Protein AF-A0AAN5I2K9-F1 (afdb_monomer_lite)

InterPro domains:
  IPR004151 7TM GPCR, serpentine receptor class e (Sre) [PF03125] (3-117)

Sequence (121 aa):
QTSLFHRNMTNIGIVHYFNAFLHAIARTILFLFQFKLVLPDETHFMAPANIVITFASILRSYQMMATVFLFSSFVTERTLATIYLYDYEKNKRFWISYLLIFLTFFLSLSLSIVRVFGGLN

pLDDT: mean 82.2, std 11.3, range [38.09, 92.56]

Secondary structure (DSSP, 8-state):
---SS-HHHHHHHHHHHHHHHHHHHHHHHHHHHHTTSSPPPSS-TTSHHHHHHHHHHHHHHHHHHHHHHHHHHHHHHHHHHHHTHHHHHH---HHHHHHHHHHHHHHHHHHHHHHHHHT--

Foldseek 3Di:
DPPPDQVLLVVLVVVLVVLVVLLVVLVVLVVCVVVVVDDDDPPDCPDPSNVSPLVSQLSNQLSVQLVVLSVVLSVVVVVCCVVVVPVCVVDSCNVSSVVSNVVSNVVSNVVSVCVSVVVVD

Organism: NCBI:txid1317129

Radius of gyration: 18.8 Å; chains: 1; bounding box: 47×26×54 Å

Structure (mmCIF, N/CA/C/O backbone):
data_AF-A0AAN5I2K9-F1
#
_entry.id   AF-A0AAN5I2K9-F1
#
loop_
_atom_site.group_PDB
_atom_site.id
_atom_site.type_symbol
_atom_site.label_atom_id
_atom_site.label_alt_id
_atom_site.label_comp_id
_atom_site.label_asym_id
_atom_site.label_entity_id
_atom_site.label_seq_id
_atom_site.pdbx_PDB_ins_code
_atom_site.Cartn_x
_atom_site.Cartn_y
_atom_site.Cartn_z
_atom_site.occupancy
_atom_site.B_iso_or_equiv
_atom_site.auth_seq_id
_atom_site.auth_comp_id
_atom_site.auth_asym_id
_atom_site.auth_atom_id
_atom_site.pdbx_PDB_model_num
ATOM 1 N N . GLN A 1 1 ? -25.594 10.603 20.614 1.00 38.09 1 GLN A N 1
ATOM 2 C CA . GLN A 1 1 ? -25.467 10.282 19.177 1.00 38.09 1 GLN A CA 1
ATOM 3 C C . GLN A 1 1 ? -24.528 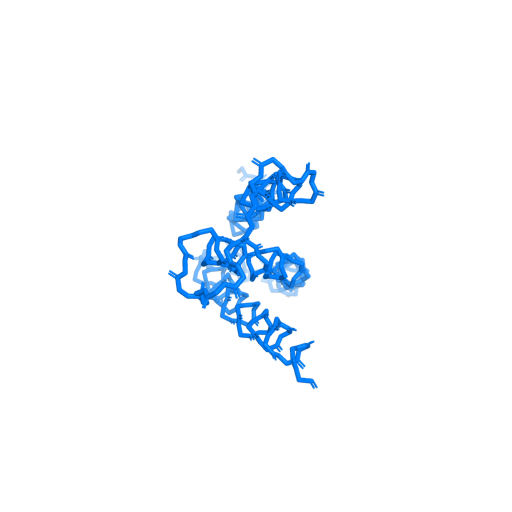9.095 19.046 1.00 38.09 1 GLN A C 1
ATOM 5 O O . GLN A 1 1 ? -23.321 9.252 19.180 1.00 38.09 1 GLN A O 1
ATOM 10 N N . THR A 1 2 ? -25.086 7.900 18.896 1.00 40.88 2 THR A N 1
ATOM 11 C CA . THR A 1 2 ? -24.344 6.655 18.686 1.00 40.88 2 THR A CA 1
ATOM 12 C C . THR A 1 2 ? -23.898 6.610 17.227 1.00 40.88 2 THR A C 1
ATOM 14 O O . THR A 1 2 ? -24.666 6.258 16.337 1.00 40.88 2 THR A O 1
ATOM 17 N N . SER A 1 3 ? -22.667 7.040 16.941 1.00 47.84 3 SER A N 1
ATOM 18 C CA . SER A 1 3 ? -22.084 6.804 15.621 1.00 47.84 3 SER A CA 1
ATOM 19 C C . SER A 1 3 ? -21.971 5.291 15.426 1.00 47.84 3 SER A C 1
ATOM 21 O O . SER A 1 3 ? -21.207 4.639 16.135 1.00 47.84 3 SER A O 1
ATOM 23 N N . LEU A 1 4 ? -22.732 4.746 14.473 1.00 57.25 4 LEU A N 1
ATOM 24 C CA . LEU A 1 4 ? -22.771 3.319 14.108 1.00 57.25 4 LEU A CA 1
ATOM 25 C C . LEU A 1 4 ? -21.373 2.720 13.854 1.00 57.25 4 LEU A C 1
ATOM 27 O O . LEU A 1 4 ? -21.170 1.521 14.017 1.00 57.25 4 LEU A O 1
ATOM 31 N N . PHE A 1 5 ? -20.397 3.572 13.526 1.00 60.25 5 PHE A N 1
ATOM 32 C CA . PHE A 1 5 ? -18.988 3.226 13.434 1.00 60.25 5 PHE A CA 1
ATOM 33 C C . PHE A 1 5 ? -18.125 4.088 14.352 1.00 60.25 5 PHE A C 1
ATOM 35 O O . PHE A 1 5 ? -18.224 5.316 14.357 1.00 60.25 5 PHE A O 1
ATOM 42 N N . HIS A 1 6 ? -17.253 3.431 15.122 1.00 72.19 6 HIS A N 1
ATOM 43 C CA . HIS A 1 6 ? -16.255 4.112 15.941 1.00 72.19 6 HIS A CA 1
ATOM 44 C C . HIS A 1 6 ? -15.260 4.832 15.023 1.00 72.19 6 HIS A C 1
ATOM 46 O O . HIS A 1 6 ? -14.827 4.280 14.013 1.00 72.19 6 HIS A O 1
ATOM 52 N N . ARG A 1 7 ? -14.866 6.059 15.375 1.00 72.69 7 ARG A N 1
ATOM 53 C CA . ARG A 1 7 ? -14.017 6.930 14.538 1.00 72.69 7 ARG A CA 1
ATOM 54 C C . ARG A 1 7 ? -12.683 6.285 14.126 1.00 72.69 7 ARG A C 1
ATOM 56 O O . ARG A 1 7 ? -12.207 6.504 13.019 1.00 72.69 7 ARG A O 1
ATOM 63 N N . ASN A 1 8 ? -12.135 5.435 14.989 1.00 77.81 8 ASN A N 1
ATOM 64 C CA . ASN A 1 8 ? -10.992 4.560 14.721 1.00 77.81 8 ASN A CA 1
ATOM 65 C C . ASN A 1 8 ? -11.188 3.678 13.479 1.00 77.81 8 ASN A C 1
ATOM 67 O O . ASN A 1 8 ? -10.342 3.616 12.590 1.00 77.81 8 ASN A O 1
ATOM 71 N N . MET A 1 9 ? -12.363 3.067 13.376 1.00 77.81 9 MET A N 1
ATOM 72 C CA . MET A 1 9 ? -12.735 2.200 12.269 1.00 77.81 9 MET A CA 1
ATOM 73 C C . MET A 1 9 ? -12.878 2.988 10.960 1.00 77.81 9 MET A C 1
ATOM 75 O O . MET A 1 9 ? -12.447 2.527 9.904 1.00 77.81 9 MET A O 1
ATOM 79 N N . THR A 1 10 ? -13.417 4.209 11.036 1.00 84.12 10 THR A N 1
ATOM 80 C CA . THR A 1 10 ? -13.470 5.133 9.896 1.00 84.12 10 THR A CA 1
ATOM 81 C C . THR A 1 10 ? -12.068 5.488 9.403 1.00 84.12 10 THR A C 1
ATOM 83 O O . THR A 1 10 ? -11.836 5.482 8.197 1.00 84.12 10 THR A O 1
ATOM 86 N N . ASN A 1 11 ? -11.114 5.733 10.307 1.00 85.38 11 ASN A N 1
ATOM 87 C CA . ASN A 1 11 ? -9.729 6.032 9.932 1.00 85.38 11 ASN A CA 1
ATOM 88 C C . ASN A 1 11 ? -9.072 4.856 9.193 1.00 85.38 11 ASN A C 1
ATOM 90 O O . ASN A 1 11 ? -8.484 5.065 8.133 1.00 85.38 11 ASN A O 1
ATOM 94 N N . ILE A 1 12 ? -9.218 3.624 9.699 1.00 86.31 12 ILE A N 1
ATOM 95 C CA . ILE A 1 12 ? -8.713 2.413 9.023 1.00 86.31 12 ILE A CA 1
ATOM 96 C C . ILE A 1 12 ? -9.343 2.278 7.626 1.00 86.31 12 ILE A C 1
ATOM 98 O O . ILE A 1 12 ? -8.640 2.002 6.653 1.00 86.31 12 ILE A O 1
ATOM 102 N N . GLY A 1 13 ? -10.649 2.541 7.505 1.00 86.31 13 GLY A N 1
ATOM 103 C CA . GLY A 1 13 ? -11.358 2.538 6.224 1.00 86.31 13 GLY A CA 1
ATOM 104 C C . GLY A 1 13 ? -10.820 3.571 5.229 1.00 86.31 13 GLY A C 1
ATOM 105 O O . GLY A 1 13 ? -10.550 3.226 4.082 1.00 86.31 13 GLY A O 1
ATOM 106 N N . ILE A 1 14 ? -10.599 4.818 5.660 1.00 89.31 14 ILE A N 1
ATOM 107 C CA . ILE A 1 14 ? -10.021 5.879 4.813 1.00 89.31 14 ILE A CA 1
ATOM 108 C C . ILE A 1 14 ? -8.634 5.468 4.305 1.00 89.31 14 ILE A C 1
ATOM 110 O O . ILE A 1 14 ? -8.351 5.601 3.113 1.00 89.31 14 ILE A O 1
ATOM 114 N N . VAL A 1 15 ? -7.787 4.915 5.182 1.00 89.56 15 VAL A N 1
ATOM 115 C CA . VAL A 1 15 ? -6.466 4.409 4.783 1.00 89.56 15 VAL A CA 1
ATOM 116 C C . VAL A 1 15 ? -6.596 3.281 3.762 1.00 89.56 15 VAL A C 1
ATOM 118 O O . VAL A 1 15 ? -5.844 3.260 2.788 1.00 89.56 15 VAL A O 1
ATOM 121 N N . HIS A 1 16 ? -7.558 2.373 3.930 1.00 90.06 16 HIS A N 1
ATOM 122 C CA . HIS A 1 16 ? -7.795 1.299 2.968 1.00 90.06 16 HIS A CA 1
ATOM 123 C C . HIS A 1 16 ? -8.197 1.830 1.581 1.00 90.06 16 HIS A C 1
ATOM 125 O O . HIS A 1 16 ? -7.616 1.407 0.581 1.00 90.06 16 HIS A O 1
ATOM 131 N N . TYR A 1 17 ? -9.108 2.807 1.514 1.00 90.69 17 TYR A N 1
ATOM 132 C CA . TYR A 1 17 ? -9.501 3.449 0.252 1.00 90.69 17 TYR A CA 1
ATOM 133 C C . TYR A 1 17 ? -8.334 4.160 -0.437 1.00 90.69 17 TYR A C 1
ATOM 135 O O . TYR A 1 17 ? -8.150 4.019 -1.646 1.00 90.69 17 TYR A O 1
ATOM 143 N N . PHE A 1 18 ? -7.510 4.883 0.322 1.00 91.25 18 PHE A N 1
ATOM 144 C CA . PHE A 1 18 ? -6.313 5.527 -0.219 1.00 91.25 18 PHE A CA 1
ATOM 145 C C . PHE A 1 18 ? -5.326 4.505 -0.805 1.00 91.25 18 PHE A C 1
ATOM 147 O O . PHE A 1 18 ? -4.825 4.671 -1.916 1.00 91.25 18 PHE A O 1
ATOM 154 N N . ASN A 1 19 ? -5.103 3.401 -0.091 1.00 89.69 19 ASN A N 1
ATOM 155 C CA . ASN A 1 19 ? -4.276 2.291 -0.557 1.00 89.69 19 ASN A CA 1
ATOM 156 C C . ASN A 1 19 ? -4.853 1.666 -1.849 1.00 89.69 19 ASN A C 1
ATOM 158 O O . ASN A 1 19 ? -4.119 1.417 -2.805 1.00 89.69 19 ASN A O 1
ATOM 162 N N . ALA A 1 20 ? -6.176 1.492 -1.940 1.00 89.44 20 ALA A N 1
ATOM 163 C CA . ALA A 1 20 ? -6.828 0.998 -3.156 1.00 89.44 20 ALA A CA 1
ATOM 164 C C . ALA A 1 20 ? -6.625 1.933 -4.366 1.00 89.44 20 ALA A C 1
ATOM 166 O O . ALA A 1 20 ? -6.377 1.460 -5.477 1.00 89.44 20 ALA A O 1
ATOM 167 N N . PHE A 1 21 ? -6.655 3.252 -4.157 1.00 91.25 21 PHE A N 1
ATOM 168 C CA . PHE A 1 21 ? -6.342 4.227 -5.204 1.00 91.25 21 PHE A CA 1
ATOM 169 C C . PHE A 1 21 ? -4.887 4.107 -5.692 1.00 91.25 21 PHE A C 1
ATOM 171 O O . PHE A 1 21 ? -4.643 4.031 -6.898 1.00 91.25 21 PHE A O 1
ATOM 178 N N . LEU A 1 22 ? -3.920 3.996 -4.772 1.00 89.62 22 LEU A N 1
ATOM 179 C CA . LEU A 1 22 ? -2.511 3.762 -5.123 1.00 89.62 22 LEU A CA 1
ATOM 180 C C . LEU A 1 22 ? -2.316 2.459 -5.910 1.00 89.62 22 LEU A C 1
ATOM 182 O O . LEU A 1 22 ? -1.513 2.404 -6.843 1.00 89.62 22 LEU A O 1
ATOM 186 N N . HIS A 1 23 ? -3.076 1.417 -5.573 1.00 89.88 23 HIS A N 1
ATOM 187 C CA . HIS A 1 23 ? -3.043 0.154 -6.300 1.00 89.88 23 HIS A CA 1
ATOM 188 C C . HIS A 1 23 ? -3.530 0.283 -7.739 1.00 89.88 23 HIS A C 1
ATOM 190 O O . HIS A 1 23 ? -2.907 -0.277 -8.641 1.00 89.88 23 HIS A O 1
ATOM 196 N N . ALA A 1 24 ? -4.615 1.028 -7.962 1.00 90.06 24 ALA A N 1
ATOM 197 C CA . ALA A 1 24 ? -5.120 1.284 -9.304 1.00 90.06 24 ALA A CA 1
ATOM 198 C C . ALA A 1 24 ? -4.049 1.973 -10.163 1.00 90.06 24 ALA A C 1
ATOM 200 O O . ALA A 1 24 ? -3.785 1.528 -11.277 1.00 90.06 24 ALA A O 1
ATOM 201 N N . ILE A 1 25 ? -3.350 2.973 -9.612 1.00 90.81 25 ILE A N 1
ATOM 202 C CA . ILE A 1 25 ? -2.234 3.646 -10.296 1.00 90.81 25 ILE A CA 1
ATOM 203 C C . ILE A 1 25 ? -1.110 2.657 -10.627 1.00 90.81 25 ILE A C 1
ATOM 205 O O . ILE A 1 25 ? -0.692 2.565 -11.782 1.00 90.81 25 ILE A O 1
ATOM 209 N N . ALA A 1 26 ? -0.647 1.879 -9.642 1.00 90.25 26 ALA A N 1
ATOM 210 C CA . ALA A 1 26 ? 0.409 0.886 -9.851 1.00 90.25 26 ALA A CA 1
ATOM 211 C C . ALA A 1 26 ? 0.025 -0.138 -10.933 1.00 90.25 26 ALA A C 1
ATOM 213 O O . ALA A 1 26 ? 0.855 -0.528 -11.758 1.00 90.25 26 ALA A O 1
ATOM 214 N N . ARG A 1 27 ? -1.245 -0.559 -10.960 1.00 89.19 27 ARG A N 1
ATOM 215 C CA . ARG A 1 27 ? -1.761 -1.513 -11.943 1.00 89.19 27 ARG A CA 1
ATOM 216 C C . ARG A 1 27 ? -1.820 -0.912 -13.342 1.00 89.19 27 ARG A C 1
ATOM 218 O O . ARG A 1 27 ? -1.422 -1.597 -14.280 1.00 89.19 27 ARG A O 1
ATOM 225 N N . THR A 1 28 ? -2.249 0.342 -13.471 1.00 89.69 28 THR A N 1
ATOM 226 C CA . THR A 1 28 ? -2.256 1.067 -14.748 1.00 89.69 28 THR A CA 1
ATOM 227 C C . THR A 1 28 ? -0.843 1.200 -15.310 1.00 89.69 28 THR A C 1
ATOM 229 O O . THR A 1 28 ? -0.632 0.899 -16.480 1.00 89.69 28 THR A O 1
ATOM 232 N N . ILE A 1 29 ? 0.146 1.551 -14.479 1.00 88.56 29 ILE A N 1
ATOM 233 C CA . ILE A 1 29 ? 1.554 1.630 -14.905 1.00 88.56 29 ILE A CA 1
ATOM 234 C C . ILE A 1 29 ? 2.030 0.272 -15.432 1.00 88.56 29 ILE A C 1
ATOM 236 O O . ILE A 1 29 ? 2.517 0.182 -16.555 1.00 88.56 29 ILE A O 1
ATOM 240 N N . LEU A 1 30 ? 1.838 -0.804 -14.662 1.00 88.00 30 LEU A N 1
ATOM 241 C CA . LEU A 1 30 ? 2.256 -2.147 -15.080 1.00 88.00 30 LEU A CA 1
ATOM 242 C C . LEU A 1 30 ? 1.533 -2.624 -16.347 1.00 88.00 30 LEU A C 1
ATOM 244 O O . LEU A 1 30 ? 2.132 -3.325 -17.158 1.00 88.00 30 LEU A O 1
ATOM 248 N N . PHE A 1 31 ? 0.271 -2.239 -16.537 1.00 89.62 31 PHE A N 1
ATOM 249 C CA . PHE A 1 31 ? -0.476 -2.530 -17.757 1.00 89.62 31 PHE A CA 1
ATOM 250 C C . PHE A 1 31 ? 0.158 -1.843 -18.975 1.00 89.62 31 PHE A C 1
ATOM 252 O O . PHE A 1 31 ? 0.406 -2.506 -19.976 1.00 89.62 31 PHE A O 1
ATOM 259 N N . LEU A 1 32 ? 0.519 -0.558 -18.883 1.00 87.25 32 LEU A N 1
ATOM 260 C CA . LEU A 1 32 ? 1.197 0.155 -19.978 1.00 87.25 32 LEU A CA 1
ATOM 261 C C . LEU A 1 32 ? 2.508 -0.534 -20.396 1.00 87.25 32 LEU A C 1
ATOM 263 O O . LEU A 1 32 ? 2.788 -0.665 -21.589 1.00 87.25 32 LEU A O 1
ATOM 267 N N . PHE A 1 33 ? 3.271 -1.043 -19.426 1.00 84.00 33 PHE A N 1
ATOM 268 C CA . PHE A 1 33 ? 4.478 -1.828 -19.697 1.00 84.00 33 PHE A CA 1
ATOM 269 C C . PHE A 1 33 ? 4.178 -3.186 -20.346 1.00 84.00 33 PHE A C 1
ATOM 271 O O . PHE A 1 33 ? 4.855 -3.571 -21.297 1.00 84.00 33 PHE A O 1
ATOM 278 N N . GLN A 1 34 ? 3.146 -3.906 -19.893 1.00 84.88 34 GLN A N 1
ATOM 279 C CA . GLN A 1 34 ? 2.759 -5.198 -20.480 1.00 84.88 34 GLN A CA 1
ATOM 280 C C . GLN A 1 34 ? 2.343 -5.082 -21.952 1.00 84.88 34 GLN A C 1
ATOM 282 O O . GLN A 1 34 ? 2.624 -5.981 -22.742 1.00 84.88 34 GLN A O 1
ATOM 287 N N . PHE A 1 35 ? 1.733 -3.960 -22.335 1.00 87.44 35 PHE A N 1
ATOM 288 C CA . PHE A 1 35 ? 1.359 -3.667 -23.722 1.00 87.44 35 PHE A CA 1
ATOM 289 C C . PHE A 1 35 ? 2.515 -3.109 -24.565 1.00 87.44 35 PHE A C 1
ATOM 291 O O . PHE A 1 35 ? 2.295 -2.704 -25.704 1.00 87.44 35 PHE A O 1
ATOM 298 N N . LYS A 1 36 ? 3.746 -3.094 -24.029 1.00 79.56 36 LYS A N 1
ATOM 299 C CA . LYS A 1 36 ? 4.949 -2.548 -24.678 1.00 79.56 36 LYS A CA 1
ATOM 300 C C . LYS A 1 36 ? 4.798 -1.088 -25.133 1.00 79.56 36 LYS A C 1
ATOM 302 O O . LYS A 1 36 ? 5.521 -0.647 -26.020 1.00 79.56 36 LYS A O 1
ATOM 307 N N . LEU A 1 37 ? 3.891 -0.325 -24.512 1.00 75.00 37 LEU A N 1
ATOM 308 C CA . LEU A 1 37 ? 3.759 1.119 -24.753 1.00 75.00 37 LEU A CA 1
ATOM 309 C C . LEU A 1 37 ? 4.946 1.892 -24.162 1.00 75.00 37 LEU A C 1
ATOM 311 O O . LEU A 1 37 ? 5.263 2.985 -24.618 1.00 75.00 37 LEU A O 1
ATOM 315 N N . VAL A 1 38 ? 5.612 1.304 -23.165 1.00 74.56 38 VAL A N 1
ATOM 316 C CA . VAL A 1 38 ? 6.874 1.780 -22.600 1.00 74.56 38 VAL A CA 1
ATOM 317 C C . VAL A 1 38 ? 7.847 0.607 -22.612 1.00 74.56 38 VAL A C 1
ATOM 319 O O . VAL A 1 38 ? 7.576 -0.424 -21.994 1.00 74.56 38 VAL A O 1
ATOM 322 N N . LEU A 1 39 ? 8.952 0.735 -23.346 1.00 74.25 39 LEU A N 1
ATOM 323 C CA . LEU A 1 39 ? 9.974 -0.306 -23.405 1.00 74.25 39 LEU A CA 1
ATOM 324 C C . LEU A 1 39 ? 10.968 -0.130 -22.247 1.00 74.25 39 LEU A C 1
ATOM 326 O O . LEU A 1 39 ? 11.467 0.981 -22.050 1.00 74.25 39 LEU A O 1
ATOM 330 N N . PRO A 1 40 ? 11.247 -1.190 -21.469 1.00 70.94 40 PRO A N 1
ATOM 331 C CA . PRO A 1 40 ? 12.359 -1.178 -20.532 1.00 70.94 40 PRO A CA 1
ATOM 332 C C . PRO A 1 40 ? 13.681 -1.126 -21.302 1.00 70.94 40 PRO A C 1
ATOM 334 O O . PRO A 1 40 ? 13.816 -1.719 -22.371 1.00 70.94 40 PRO A O 1
ATOM 337 N N . ASP A 1 41 ? 14.655 -0.411 -20.750 1.00 75.25 41 ASP A N 1
ATOM 338 C CA . ASP A 1 41 ? 16.017 -0.408 -21.275 1.00 75.25 41 ASP A CA 1
ATOM 339 C C . ASP A 1 41 ? 16.743 -1.649 -20.746 1.00 75.25 41 ASP A C 1
ATOM 341 O O . ASP A 1 41 ? 16.902 -1.816 -19.536 1.00 75.25 41 ASP A O 1
ATOM 345 N N . GLU A 1 42 ? 17.153 -2.543 -21.640 1.00 72.81 42 GLU A N 1
ATOM 346 C CA . GLU A 1 42 ? 17.800 -3.808 -21.274 1.00 72.81 42 GLU A CA 1
ATOM 347 C C . GLU A 1 42 ? 19.260 -3.622 -20.829 1.00 72.81 42 GLU A C 1
ATOM 349 O O . GLU A 1 42 ? 19.838 -4.519 -20.217 1.00 72.81 42 GLU A O 1
ATOM 354 N N . THR A 1 43 ? 19.862 -2.459 -21.096 1.00 70.88 43 THR A N 1
ATOM 355 C CA . THR A 1 43 ? 21.299 -2.235 -20.873 1.00 70.88 43 THR A CA 1
ATOM 356 C C . THR A 1 43 ? 21.615 -1.596 -19.522 1.00 70.88 43 THR A C 1
ATOM 358 O O . THR A 1 43 ? 22.673 -1.849 -18.940 1.00 70.88 43 THR A O 1
ATOM 361 N N . HIS A 1 44 ? 20.683 -0.812 -18.974 1.00 74.75 44 HIS A N 1
ATOM 362 C CA . HIS A 1 44 ? 20.883 -0.072 -17.734 1.00 74.75 44 HIS A CA 1
ATOM 363 C C . HIS A 1 44 ? 19.779 -0.365 -16.716 1.00 74.75 44 HIS A C 1
ATOM 365 O O . HIS A 1 44 ? 18.649 0.111 -16.813 1.00 74.75 44 HIS A O 1
ATOM 371 N N . PHE A 1 45 ? 20.134 -1.076 -15.643 1.00 67.81 45 PHE A N 1
ATOM 372 C CA . PHE A 1 45 ? 19.226 -1.327 -14.517 1.00 67.81 45 PHE A CA 1
ATOM 373 C C . PHE A 1 45 ? 18.688 -0.026 -13.883 1.00 67.81 45 PHE A C 1
ATOM 375 O O . PHE A 1 45 ? 17.549 0.023 -13.430 1.00 67.81 45 PHE A O 1
ATOM 382 N N . MET A 1 46 ? 19.482 1.052 -13.908 1.00 74.06 46 MET A N 1
ATOM 383 C CA . MET A 1 46 ? 19.101 2.379 -13.401 1.00 74.06 46 MET A CA 1
ATOM 384 C C . MET A 1 46 ? 18.402 3.274 -14.434 1.00 74.06 46 MET A C 1
ATOM 386 O O . MET A 1 46 ? 18.237 4.471 -14.195 1.00 74.06 46 MET A O 1
ATOM 390 N N . ALA A 1 47 ? 17.971 2.730 -15.574 1.00 84.50 47 ALA A N 1
ATOM 391 C CA . ALA A 1 47 ? 17.144 3.492 -16.495 1.00 84.50 47 ALA A CA 1
ATOM 392 C C . ALA A 1 47 ? 15.840 3.939 -15.797 1.00 84.50 47 ALA A C 1
ATOM 394 O O . ALA A 1 47 ? 15.244 3.155 -15.046 1.00 84.50 47 ALA A O 1
ATOM 395 N N . PRO A 1 48 ? 15.344 5.164 -16.058 1.00 81.88 48 PRO A N 1
ATOM 396 C CA . PRO A 1 48 ? 14.140 5.687 -15.409 1.00 81.88 48 PRO A CA 1
ATOM 397 C C . PRO A 1 48 ? 12.926 4.755 -15.537 1.00 81.88 48 PRO A C 1
ATOM 399 O O . PRO A 1 48 ? 12.173 4.583 -14.581 1.00 81.88 48 PRO A O 1
ATOM 402 N N . ALA A 1 49 ? 12.769 4.096 -16.691 1.00 81.81 49 ALA A N 1
ATOM 403 C CA . ALA A 1 49 ? 11.697 3.133 -16.929 1.00 81.81 49 ALA A CA 1
ATOM 404 C C . ALA A 1 49 ? 11.781 1.918 -15.983 1.00 81.81 49 ALA A C 1
ATOM 406 O O . ALA A 1 49 ? 10.783 1.552 -15.365 1.00 81.81 49 ALA A O 1
ATOM 407 N N . ASN A 1 50 ? 12.972 1.343 -15.794 1.00 83.81 50 ASN A N 1
ATOM 408 C CA . ASN A 1 50 ? 13.187 0.159 -14.954 1.00 83.81 50 ASN A CA 1
ATOM 409 C C . ASN A 1 50 ? 12.950 0.452 -13.465 1.00 83.81 50 ASN A C 1
ATOM 411 O O . ASN A 1 50 ? 12.351 -0.363 -12.753 1.00 83.81 50 ASN A O 1
ATOM 415 N N . ILE A 1 51 ? 13.342 1.645 -13.005 1.00 86.31 51 ILE A N 1
ATOM 416 C CA . ILE A 1 51 ? 13.065 2.116 -11.640 1.00 86.31 51 ILE A CA 1
ATOM 417 C C . ILE A 1 51 ? 11.551 2.216 -11.413 1.00 86.31 51 ILE A C 1
ATOM 419 O O . ILE A 1 51 ? 11.041 1.720 -10.404 1.00 86.31 51 ILE A O 1
ATOM 423 N N . VAL A 1 52 ? 10.817 2.797 -12.367 1.00 87.94 52 VAL A N 1
ATOM 424 C CA . VAL A 1 52 ? 9.355 2.945 -12.282 1.00 87.94 52 VAL A CA 1
ATOM 425 C C . VAL A 1 52 ? 8.651 1.585 -12.254 1.00 87.94 52 VAL A C 1
ATOM 427 O O . VAL A 1 52 ? 7.754 1.388 -11.432 1.00 87.94 52 VAL A O 1
ATOM 430 N N . ILE A 1 53 ? 9.070 0.620 -13.082 1.00 88.31 53 ILE A N 1
ATOM 431 C CA . ILE A 1 53 ? 8.508 -0.747 -13.081 1.00 88.31 53 ILE A CA 1
ATOM 432 C C . ILE A 1 53 ? 8.758 -1.440 -11.741 1.00 88.31 53 ILE A C 1
ATOM 434 O O . ILE A 1 53 ? 7.855 -2.074 -11.183 1.00 88.31 53 ILE A O 1
ATOM 438 N N . THR A 1 54 ? 9.978 -1.320 -11.217 1.00 87.38 54 THR A N 1
ATOM 439 C CA . THR A 1 54 ? 10.368 -1.935 -9.944 1.00 87.38 54 THR A CA 1
ATOM 440 C C . THR A 1 54 ? 9.538 -1.355 -8.804 1.00 87.38 54 THR A C 1
ATOM 442 O O . THR A 1 54 ? 8.936 -2.100 -8.027 1.00 87.38 54 THR A O 1
ATOM 445 N N . PHE A 1 55 ? 9.402 -0.028 -8.754 1.00 89.50 55 PHE A N 1
ATOM 446 C CA . PHE A 1 55 ? 8.580 0.646 -7.754 1.00 89.50 55 PHE A CA 1
ATOM 447 C C . PHE A 1 55 ? 7.098 0.264 -7.867 1.00 89.50 55 PHE A C 1
ATOM 449 O O . PHE A 1 55 ? 6.472 -0.083 -6.865 1.00 89.50 55 PHE A O 1
ATOM 456 N N . ALA A 1 56 ? 6.539 0.240 -9.082 1.00 89.81 56 ALA A N 1
ATOM 457 C CA . ALA A 1 56 ? 5.158 -0.186 -9.314 1.00 89.81 56 ALA A CA 1
ATOM 458 C C . ALA A 1 56 ? 4.926 -1.650 -8.892 1.00 89.81 56 ALA A C 1
ATOM 460 O O . ALA A 1 56 ? 3.873 -1.988 -8.344 1.00 89.81 56 ALA A O 1
ATOM 461 N N . SER A 1 57 ? 5.924 -2.516 -9.081 1.00 89.25 57 SER A N 1
ATOM 462 C CA . SER A 1 57 ? 5.879 -3.920 -8.660 1.00 89.25 57 SER A CA 1
ATOM 463 C C . SER A 1 57 ? 5.891 -4.073 -7.137 1.00 89.25 57 SER A C 1
ATOM 465 O O . SER A 1 57 ? 5.078 -4.833 -6.597 1.00 89.25 57 SER A O 1
ATOM 467 N N . ILE A 1 58 ? 6.742 -3.311 -6.440 1.00 91.06 58 ILE A N 1
ATOM 468 C CA . ILE A 1 58 ? 6.774 -3.255 -4.970 1.00 91.06 58 ILE A CA 1
ATOM 469 C C . ILE A 1 58 ? 5.451 -2.711 -4.432 1.00 91.06 58 ILE A C 1
ATOM 471 O O . ILE A 1 58 ? 4.873 -3.309 -3.526 1.00 91.06 58 ILE A O 1
ATOM 475 N N . LEU A 1 59 ? 4.927 -1.630 -5.012 1.00 91.00 59 LEU A N 1
ATOM 476 C CA . LEU A 1 59 ? 3.672 -1.017 -4.577 1.00 91.00 59 LEU A CA 1
ATOM 477 C C . LEU A 1 59 ? 2.477 -1.968 -4.766 1.00 91.00 59 LEU A C 1
ATOM 479 O O . LEU A 1 59 ? 1.628 -2.095 -3.881 1.00 91.00 59 LEU A O 1
ATOM 483 N N . ARG A 1 60 ? 2.443 -2.715 -5.878 1.00 89.62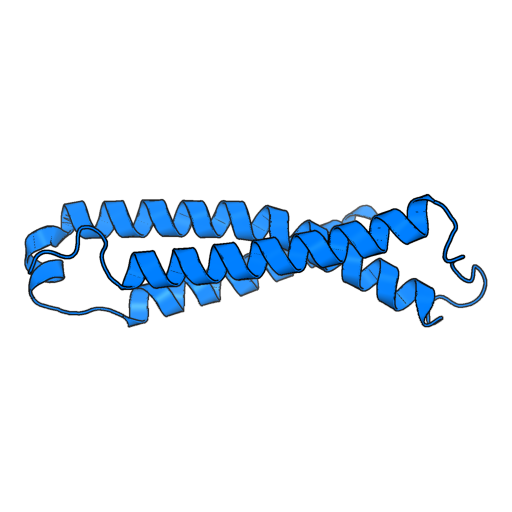 60 ARG A N 1
ATOM 484 C CA . ARG A 1 60 ? 1.423 -3.745 -6.131 1.00 89.62 60 ARG A CA 1
ATOM 485 C C . ARG A 1 60 ? 1.459 -4.853 -5.077 1.00 89.62 60 ARG A C 1
ATOM 487 O O . ARG A 1 60 ? 0.411 -5.246 -4.568 1.00 89.62 60 ARG A O 1
ATOM 494 N N . SER A 1 61 ? 2.647 -5.377 -4.788 1.00 89.56 61 SER A N 1
ATOM 495 C CA . SER A 1 61 ? 2.844 -6.441 -3.797 1.00 89.56 61 SER A 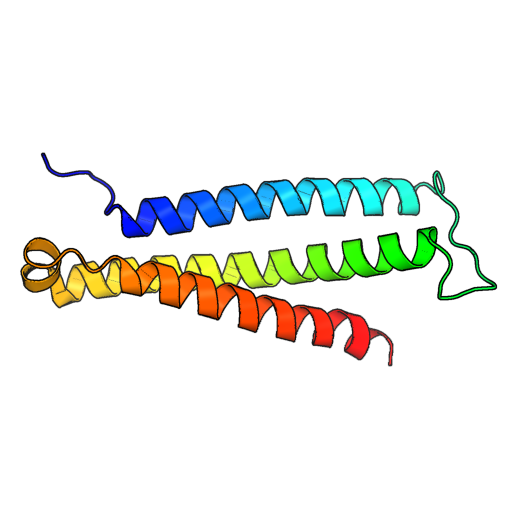CA 1
ATOM 496 C C . SER A 1 61 ? 2.532 -5.953 -2.375 1.00 89.56 61 SER A C 1
ATOM 498 O O . SER A 1 61 ? 1.851 -6.643 -1.615 1.00 89.56 61 SER A O 1
ATOM 500 N N . TYR A 1 62 ? 2.920 -4.716 -2.060 1.00 92.50 62 TYR A N 1
ATOM 501 C CA . TYR A 1 62 ? 2.618 -4.049 -0.799 1.00 92.50 62 TYR A CA 1
ATOM 502 C C . TYR A 1 62 ? 1.109 -3.952 -0.578 1.00 92.50 62 TYR A C 1
ATOM 504 O O . TYR A 1 62 ? 0.643 -4.334 0.491 1.00 92.50 62 TYR A O 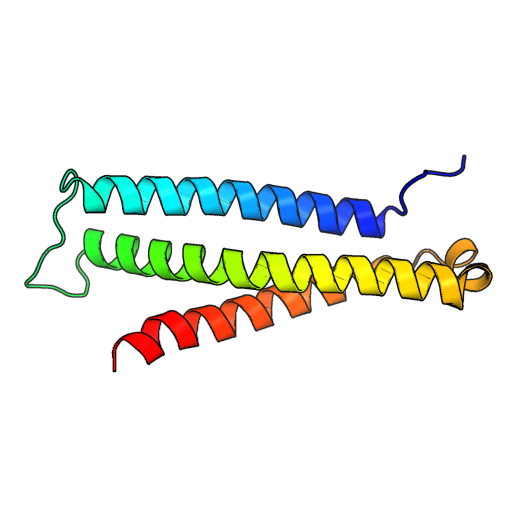1
ATOM 512 N N . GLN A 1 63 ? 0.330 -3.550 -1.591 1.00 90.75 63 GLN A N 1
ATOM 513 C CA . GLN A 1 63 ? -1.124 -3.431 -1.449 1.00 90.75 63 GLN A CA 1
ATOM 514 C C . GLN A 1 63 ? -1.790 -4.747 -1.039 1.00 90.75 63 GLN A C 1
ATOM 516 O O . GLN A 1 63 ? -2.718 -4.752 -0.225 1.00 90.75 63 GLN A O 1
ATOM 521 N N . MET A 1 64 ? -1.356 -5.857 -1.640 1.00 88.12 64 MET A N 1
ATOM 522 C CA . MET A 1 64 ? -1.922 -7.173 -1.353 1.00 88.12 64 MET A CA 1
ATOM 523 C C . MET A 1 64 ? -1.756 -7.504 0.134 1.00 88.12 64 MET A C 1
ATOM 525 O O . MET A 1 64 ? -2.724 -7.882 0.789 1.00 88.12 64 MET A O 1
ATOM 529 N N . MET A 1 65 ? -0.556 -7.278 0.675 1.00 90.38 65 MET A N 1
ATOM 530 C CA . MET A 1 65 ? -0.264 -7.494 2.093 1.00 90.38 65 MET A CA 1
ATOM 531 C C . MET A 1 65 ? -0.989 -6.481 2.986 1.00 90.38 65 MET A C 1
ATOM 533 O O . MET A 1 65 ? -1.635 -6.868 3.958 1.00 90.38 65 MET A O 1
ATOM 537 N N . ALA A 1 66 ? -0.970 -5.200 2.610 1.00 90.44 66 ALA A N 1
ATOM 538 C CA . ALA A 1 66 ? -1.632 -4.128 3.347 1.00 90.44 66 ALA A CA 1
ATOM 539 C C . ALA A 1 66 ? -3.136 -4.374 3.480 1.00 90.44 66 ALA A C 1
ATOM 541 O O . ALA A 1 66 ? -3.701 -4.146 4.542 1.00 90.44 66 ALA A O 1
ATOM 542 N N . THR A 1 67 ? -3.787 -4.907 2.445 1.00 90.75 67 THR A N 1
ATOM 543 C CA . THR A 1 67 ? -5.215 -5.252 2.494 1.00 90.75 67 THR A CA 1
ATOM 544 C C . THR A 1 67 ? -5.502 -6.333 3.537 1.00 90.75 67 THR A C 1
ATOM 546 O O . THR A 1 67 ? -6.425 -6.178 4.336 1.00 90.75 67 THR A O 1
ATOM 549 N N . VAL A 1 68 ? -4.687 -7.391 3.580 1.00 91.00 68 VAL A N 1
ATOM 550 C CA . VAL A 1 68 ? -4.836 -8.483 4.557 1.00 91.00 68 VAL A CA 1
ATOM 551 C C . VAL A 1 68 ? -4.627 -7.972 5.985 1.00 91.00 68 VAL A C 1
ATOM 553 O O . VAL A 1 68 ? -5.449 -8.233 6.864 1.00 91.00 68 VAL A O 1
ATOM 556 N N . PHE A 1 69 ? -3.571 -7.193 6.224 1.00 91.12 69 PHE A N 1
ATOM 557 C CA . PHE A 1 69 ? -3.272 -6.669 7.559 1.00 91.12 69 PHE A CA 1
ATOM 558 C C . PHE A 1 69 ? -4.245 -5.576 8.019 1.00 91.12 69 PHE A C 1
ATOM 560 O O . PHE A 1 69 ? -4.599 -5.543 9.199 1.00 91.12 69 PHE A O 1
ATOM 567 N N . LEU A 1 70 ? -4.739 -4.721 7.116 1.00 89.94 70 LEU A N 1
ATOM 568 C CA . LEU A 1 70 ? -5.785 -3.745 7.441 1.00 89.94 70 LEU A CA 1
ATOM 569 C C . LEU A 1 70 ? -7.097 -4.450 7.796 1.00 89.94 70 LEU A C 1
ATOM 571 O O . LEU A 1 70 ? -7.753 -4.054 8.759 1.00 89.94 70 LEU A O 1
ATOM 575 N N . PHE A 1 71 ? -7.457 -5.520 7.079 1.00 90.00 71 PHE A N 1
ATOM 576 C CA . PHE A 1 71 ? -8.626 -6.331 7.422 1.00 90.00 71 PHE A CA 1
ATOM 577 C C . PHE A 1 71 ? -8.456 -7.018 8.783 1.00 90.00 71 PHE A C 1
ATOM 579 O O . PHE A 1 71 ? -9.355 -6.961 9.621 1.00 90.00 71 PHE A O 1
ATOM 586 N N . SER A 1 72 ? -7.280 -7.586 9.061 1.00 89.31 72 SER A N 1
ATOM 587 C CA . SER A 1 72 ? -6.975 -8.137 10.386 1.00 89.31 72 SER A CA 1
ATOM 588 C C . SER A 1 72 ? -7.064 -7.069 11.480 1.00 89.31 72 SER A C 1
ATOM 590 O O . SER A 1 72 ? -7.637 -7.326 12.534 1.00 89.31 72 SER A O 1
ATOM 592 N N . SER A 1 73 ? -6.546 -5.865 11.231 1.00 88.44 73 SER A N 1
ATOM 593 C CA . SER A 1 73 ? -6.615 -4.737 12.169 1.00 88.44 73 SER A CA 1
ATOM 594 C C . SER A 1 73 ? -8.058 -4.311 12.437 1.00 88.44 73 SER A C 1
ATOM 596 O O . SER A 1 73 ? -8.418 -4.027 13.576 1.00 88.44 73 SER A O 1
ATOM 598 N N . PHE A 1 74 ? -8.902 -4.320 11.404 1.00 87.50 74 PHE A N 1
ATOM 599 C CA . PHE A 1 74 ? -10.330 -4.045 11.522 1.00 87.50 74 PHE A CA 1
ATOM 600 C C . PHE A 1 74 ? -11.041 -5.074 12.410 1.00 87.50 74 PHE A C 1
ATOM 602 O O . PHE A 1 74 ? -11.808 -4.698 13.299 1.00 87.50 74 PHE A O 1
ATOM 609 N N . VAL A 1 75 ? -10.771 -6.366 12.198 1.00 88.75 75 VAL A N 1
ATOM 610 C CA . VAL A 1 75 ? -11.332 -7.446 13.024 1.00 88.75 75 VAL A CA 1
ATOM 611 C C . VAL A 1 75 ? -10.862 -7.306 14.470 1.00 88.75 75 VAL A C 1
ATOM 613 O O . VAL A 1 75 ? -11.691 -7.339 15.376 1.00 88.75 75 VAL A O 1
ATOM 616 N N . THR A 1 76 ? -9.568 -7.071 14.697 1.00 87.44 76 THR A N 1
ATOM 617 C CA . THR A 1 76 ? -9.013 -6.851 16.040 1.00 87.44 76 THR A CA 1
ATOM 618 C C . THR A 1 76 ? -9.686 -5.676 16.742 1.00 87.44 76 THR A C 1
ATOM 620 O O . THR A 1 76 ? -10.092 -5.813 17.894 1.00 87.44 76 THR A O 1
ATOM 623 N N . GLU A 1 77 ? -9.879 -4.548 16.055 1.00 86.31 77 GLU A N 1
ATOM 624 C CA . GLU A 1 77 ? -10.532 -3.375 16.643 1.00 86.31 77 GLU A CA 1
ATOM 625 C C . GLU A 1 77 ? -11.990 -3.666 17.032 1.00 86.31 77 GLU A C 1
ATOM 627 O O . GLU A 1 77 ? -12.449 -3.265 18.103 1.00 86.31 77 GLU A O 1
ATOM 632 N N . ARG A 1 78 ? -12.721 -4.432 16.210 1.00 85.81 78 ARG A N 1
ATOM 633 C CA . ARG A 1 78 ? -14.094 -4.865 16.527 1.00 85.81 78 ARG A CA 1
ATOM 634 C C . ARG A 1 78 ? -14.134 -5.834 17.708 1.00 85.81 78 ARG A C 1
ATOM 636 O O . ARG A 1 78 ? -15.014 -5.706 18.562 1.00 85.81 78 ARG A O 1
ATOM 643 N N . THR A 1 79 ? -13.183 -6.758 17.786 1.00 86.00 79 THR A N 1
ATOM 644 C CA . THR A 1 79 ? -13.057 -7.697 18.907 1.00 86.00 79 THR A CA 1
ATOM 645 C C . THR A 1 79 ? -12.753 -6.954 20.208 1.00 86.00 79 THR A C 1
ATOM 647 O O . THR A 1 79 ? -13.446 -7.162 21.202 1.00 86.00 79 THR A O 1
ATOM 650 N N . LEU A 1 80 ? -11.797 -6.018 20.197 1.00 83.25 80 LEU A N 1
ATOM 651 C CA . LEU A 1 80 ? -11.459 -5.199 21.366 1.00 83.25 80 LEU A CA 1
ATOM 652 C C . LEU A 1 80 ? -12.628 -4.316 21.810 1.00 83.25 80 LEU A C 1
ATOM 654 O O . LEU A 1 80 ? -12.912 -4.251 23.004 1.00 83.25 80 LEU A O 1
ATOM 658 N N . ALA A 1 81 ? -13.343 -3.694 20.871 1.00 82.56 81 ALA A N 1
ATOM 659 C CA . ALA A 1 81 ? -14.528 -2.900 21.187 1.00 82.56 81 ALA A CA 1
ATOM 660 C C . ALA A 1 81 ? -15.658 -3.743 21.808 1.00 82.56 81 ALA A C 1
ATOM 662 O O . ALA A 1 81 ? -16.409 -3.237 22.636 1.00 82.56 81 ALA A O 1
ATOM 663 N N . THR A 1 82 ? -15.772 -5.022 21.433 1.00 84.56 82 THR A N 1
ATOM 664 C CA . THR A 1 82 ? -16.790 -5.933 21.984 1.00 84.56 82 THR A CA 1
ATOM 665 C C . THR A 1 82 ? -16.409 -6.427 23.381 1.00 84.56 82 THR A C 1
ATOM 667 O O . THR A 1 82 ? -17.252 -6.443 24.272 1.00 84.56 82 THR A O 1
ATOM 670 N N . ILE A 1 83 ? -15.140 -6.794 23.593 1.00 84.50 83 ILE A N 1
ATOM 671 C CA .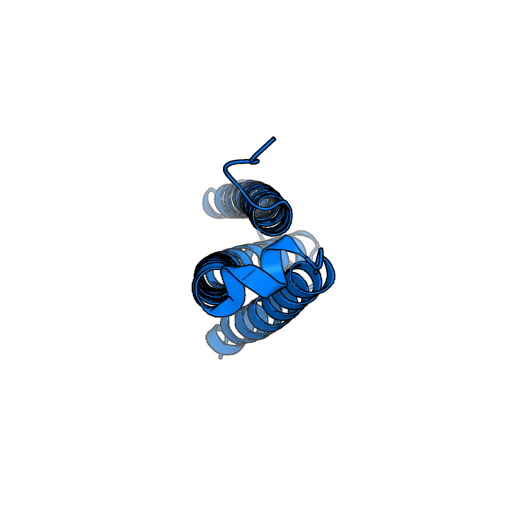 ILE A 1 83 ? -14.644 -7.284 24.891 1.00 84.50 83 ILE A CA 1
ATOM 672 C C . ILE A 1 83 ? -14.606 -6.155 25.929 1.00 84.50 83 ILE A C 1
ATOM 674 O O . ILE A 1 83 ? -14.998 -6.351 27.077 1.00 84.50 83 ILE A O 1
ATOM 678 N N . TYR A 1 84 ? -14.155 -4.965 25.530 1.00 80.44 84 TYR A N 1
ATOM 679 C CA . TYR A 1 84 ? -13.920 -3.834 26.430 1.00 80.44 84 TYR A CA 1
ATOM 680 C C . TYR A 1 84 ? -14.973 -2.729 26.298 1.00 80.44 84 TYR A C 1
ATOM 682 O O . TYR A 1 84 ? -14.646 -1.565 26.517 1.00 80.44 84 TYR A O 1
ATOM 690 N N . LEU A 1 85 ? -16.226 -3.071 25.970 1.00 75.69 85 LEU A N 1
ATOM 691 C CA . LEU A 1 85 ? -17.307 -2.120 25.663 1.00 75.69 85 LEU A CA 1
ATOM 692 C C . LEU A 1 85 ? -17.376 -0.931 26.645 1.00 75.69 85 LEU A C 1
ATOM 694 O O . LEU A 1 85 ? -17.361 0.225 26.228 1.00 75.69 85 LEU A O 1
ATOM 698 N N . TYR A 1 86 ? -17.367 -1.215 27.952 1.00 71.44 86 TYR A N 1
ATOM 699 C CA . TYR A 1 86 ? -17.503 -0.206 29.010 1.00 71.44 86 TYR A CA 1
ATOM 700 C C . TYR A 1 86 ? -16.318 0.777 29.088 1.00 71.44 86 TYR A C 1
ATOM 702 O O . TYR A 1 86 ? -16.495 1.972 29.317 1.00 71.44 86 TYR A O 1
ATOM 710 N N . ASP A 1 87 ? -15.092 0.294 28.873 1.00 72.06 87 ASP A N 1
ATOM 711 C CA . ASP A 1 87 ? -13.883 1.133 28.854 1.00 72.06 87 ASP A CA 1
ATOM 712 C C . ASP A 1 87 ? -13.781 1.907 27.525 1.00 72.06 87 ASP A C 1
ATOM 714 O O . ASP A 1 87 ? -13.371 3.070 27.489 1.00 72.06 87 ASP A O 1
ATOM 718 N N . TYR A 1 88 ? -14.247 1.291 26.434 1.00 71.56 88 TYR A N 1
ATOM 719 C CA . TYR A 1 88 ? -14.265 1.871 25.091 1.00 71.56 88 TYR A CA 1
ATOM 720 C C . TYR A 1 88 ? -15.235 3.052 24.948 1.00 71.56 88 TYR A C 1
ATOM 722 O O . TYR A 1 88 ? -14.960 3.989 24.195 1.00 71.56 88 TYR A O 1
ATOM 730 N N . GLU A 1 89 ? -16.359 3.037 25.671 1.00 68.12 89 GLU A N 1
ATOM 731 C CA . GLU A 1 89 ? -17.295 4.169 25.722 1.00 68.12 89 GLU A CA 1
ATOM 732 C C . GLU A 1 89 ? -16.748 5.343 26.542 1.00 68.12 89 GLU A C 1
ATOM 734 O O . GLU A 1 89 ? -17.004 6.506 26.216 1.00 68.12 89 GLU A O 1
ATOM 739 N N . LYS A 1 90 ? -15.959 5.055 27.584 1.00 69.88 90 LYS A N 1
ATOM 740 C CA . LYS A 1 90 ? -15.438 6.067 28.509 1.00 69.88 90 LYS A CA 1
ATOM 741 C C . LYS A 1 90 ? -14.175 6.757 27.986 1.00 69.88 90 LYS A C 1
ATOM 743 O O . LYS A 1 90 ? -14.005 7.958 28.195 1.00 69.88 90 LYS A O 1
ATOM 748 N N . ASN A 1 91 ? -13.304 6.025 27.290 1.00 72.19 91 ASN A N 1
ATOM 749 C CA . ASN A 1 91 ? -12.000 6.509 26.841 1.00 72.19 91 ASN A CA 1
ATOM 750 C C . ASN A 1 91 ? -11.881 6.499 25.311 1.00 72.19 91 ASN A C 1
ATOM 752 O O . ASN A 1 91 ? -11.848 5.449 24.675 1.00 72.19 91 ASN A O 1
ATOM 756 N N . LYS A 1 92 ? -11.712 7.678 24.701 1.00 66.62 92 LYS A N 1
ATOM 757 C CA . LYS A 1 92 ? -11.455 7.797 23.256 1.00 66.62 92 LYS A CA 1
ATOM 758 C C . LYS A 1 92 ? -9.997 7.433 22.939 1.00 66.62 92 LYS A C 1
ATOM 760 O O . LYS A 1 92 ? -9.112 8.288 22.971 1.00 66.62 92 LYS A O 1
ATOM 765 N N . ARG A 1 93 ? -9.726 6.158 22.642 1.00 71.44 93 ARG A N 1
ATOM 766 C CA . ARG A 1 93 ? -8.370 5.629 22.387 1.00 71.44 93 ARG A CA 1
ATOM 767 C C . ARG A 1 93 ? -7.971 5.707 20.907 1.00 71.44 93 ARG A C 1
ATOM 769 O O . ARG A 1 93 ? -7.809 4.691 20.235 1.00 71.44 93 ARG A O 1
ATOM 776 N N . PHE A 1 94 ? -7.767 6.920 20.395 1.00 69.31 94 PHE A N 1
ATOM 777 C CA . PHE A 1 94 ? -7.379 7.138 18.989 1.00 69.31 94 PHE A CA 1
ATOM 778 C C . PHE A 1 94 ? -6.016 6.534 18.618 1.00 69.31 94 PHE A C 1
ATOM 780 O O . PHE A 1 94 ? -5.804 6.111 17.484 1.00 69.31 94 PHE A O 1
ATOM 787 N N . TRP A 1 95 ? -5.099 6.458 19.584 1.00 77.56 95 TRP A N 1
ATOM 788 C CA . TRP A 1 95 ? -3.738 5.952 19.397 1.00 77.56 95 TRP A CA 1
ATOM 789 C C . TRP A 1 95 ? -3.676 4.491 18.935 1.00 77.56 95 TRP A C 1
ATOM 791 O O . TRP A 1 95 ? -2.750 4.132 18.215 1.00 77.56 95 TRP A O 1
ATOM 801 N N . ILE A 1 96 ? -4.672 3.667 19.285 1.00 80.81 96 ILE A N 1
ATOM 802 C CA . ILE A 1 96 ? -4.706 2.242 18.915 1.00 80.81 96 ILE A CA 1
ATOM 803 C C . ILE A 1 96 ? -4.792 2.087 17.395 1.00 80.81 96 ILE A C 1
ATOM 805 O O . ILE A 1 96 ? -4.021 1.335 16.804 1.00 80.81 96 ILE A O 1
ATOM 809 N N . SER A 1 97 ? -5.662 2.859 16.743 1.00 79.50 97 SER A N 1
ATOM 810 C CA . SER A 1 97 ? -5.773 2.843 15.282 1.00 79.50 97 SER A CA 1
ATOM 811 C C . SER A 1 97 ? -4.512 3.325 14.585 1.00 79.50 97 SER A C 1
ATOM 813 O O . SER A 1 97 ? -4.096 2.719 13.602 1.00 79.50 97 SER A O 1
ATOM 815 N N . TYR A 1 98 ? -3.874 4.384 15.090 1.00 83.50 98 TYR A N 1
ATOM 816 C CA . TYR A 1 98 ? -2.615 4.857 14.514 1.00 83.50 98 TYR A CA 1
ATOM 817 C C . TYR A 1 98 ? -1.506 3.810 14.645 1.00 83.50 98 TYR A C 1
ATOM 819 O O . TYR A 1 98 ? -0.773 3.592 13.685 1.00 83.50 98 TYR A O 1
ATOM 827 N N . LEU A 1 99 ? -1.430 3.114 15.782 1.00 88.25 99 LEU A N 1
ATOM 828 C CA . LEU A 1 99 ? -0.471 2.032 16.002 1.00 88.25 99 LEU A CA 1
ATOM 829 C C . LEU A 1 99 ? -0.740 0.844 15.064 1.00 88.25 99 LEU A C 1
ATOM 831 O O . LEU A 1 99 ? 0.192 0.343 14.437 1.00 88.25 99 LEU A O 1
ATOM 835 N N . LEU A 1 100 ? -2.002 0.433 14.901 1.00 86.75 100 LEU A N 1
ATOM 836 C CA . LEU A 1 100 ? -2.391 -0.637 13.972 1.00 86.75 100 LEU A CA 1
ATOM 837 C C . LEU A 1 100 ? -2.055 -0.291 12.515 1.00 86.75 100 LEU A C 1
ATOM 839 O O . LEU A 1 100 ? -1.499 -1.122 11.794 1.00 86.75 100 LEU A O 1
ATOM 843 N N . ILE A 1 101 ? -2.344 0.941 12.084 1.00 88.00 101 ILE A N 1
ATOM 844 C CA . ILE A 1 101 ? -2.008 1.424 10.737 1.00 88.00 101 ILE A CA 1
ATOM 845 C C . ILE A 1 101 ? -0.488 1.463 10.548 1.00 88.00 101 ILE A C 1
ATOM 847 O O . ILE A 1 101 ? 0.012 1.013 9.518 1.00 88.00 101 ILE A O 1
ATOM 851 N N . PHE A 1 102 ? 0.248 1.952 11.547 1.00 90.12 102 PHE A N 1
ATOM 852 C CA . PHE A 1 102 ? 1.706 2.016 11.517 1.00 90.12 102 PHE A CA 1
ATOM 853 C C . PHE A 1 102 ? 2.321 0.618 11.380 1.00 90.12 102 PHE A C 1
ATOM 855 O O . PHE A 1 102 ? 3.083 0.375 10.447 1.00 90.12 102 PHE A O 1
ATOM 862 N N . LEU A 1 103 ? 1.931 -0.336 12.231 1.00 90.88 103 LEU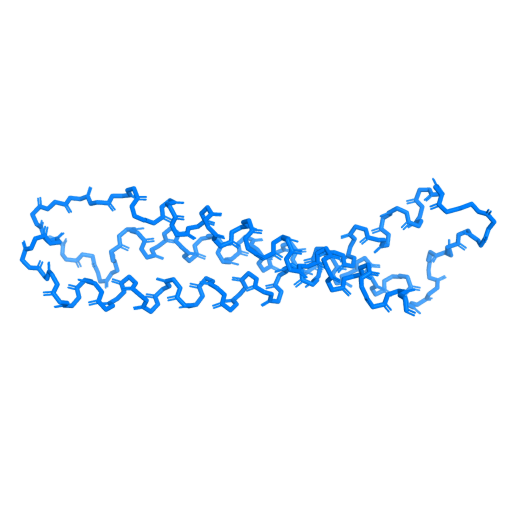 A N 1
ATOM 863 C CA . LEU A 1 103 ? 2.398 -1.724 12.132 1.00 90.88 103 LEU A CA 1
ATOM 864 C C . LEU A 1 103 ? 2.046 -2.352 10.783 1.00 90.88 103 LEU A C 1
ATOM 866 O O . LEU A 1 103 ? 2.886 -3.009 10.169 1.00 90.88 103 LEU A O 1
ATOM 870 N N . THR A 1 104 ? 0.827 -2.109 10.297 1.00 90.31 104 THR A N 1
ATOM 871 C CA . THR A 1 104 ? 0.380 -2.603 8.993 1.00 90.31 104 THR A CA 1
ATOM 872 C C . THR A 1 104 ? 1.274 -2.084 7.871 1.00 90.31 104 THR A C 1
ATOM 874 O O . THR A 1 104 ? 1.687 -2.869 7.017 1.00 90.31 104 THR A O 1
ATOM 877 N N . PHE A 1 105 ? 1.619 -0.795 7.881 1.00 90.69 105 PHE A N 1
ATOM 878 C CA . PHE A 1 105 ? 2.492 -0.200 6.872 1.00 90.69 105 PHE A CA 1
ATOM 879 C C . PHE A 1 105 ? 3.869 -0.876 6.843 1.00 90.69 105 PHE A C 1
ATOM 881 O O . PHE A 1 105 ? 4.289 -1.355 5.789 1.00 90.69 105 PHE A O 1
ATOM 888 N N . PHE A 1 106 ? 4.541 -0.980 7.995 1.00 92.56 106 PHE A N 1
ATOM 889 C CA . PHE A 1 106 ? 5.891 -1.549 8.064 1.00 92.56 106 PHE A CA 1
ATOM 890 C C . PHE A 1 106 ? 5.921 -3.034 7.701 1.00 92.56 106 PHE A C 1
ATOM 892 O O . PHE A 1 106 ? 6.725 -3.432 6.861 1.00 92.56 106 PHE A O 1
ATOM 899 N N . LEU A 1 107 ? 5.015 -3.845 8.257 1.00 91.75 107 LEU A N 1
ATOM 900 C CA . LEU A 1 107 ? 4.960 -5.280 7.954 1.00 91.75 107 LEU A CA 1
ATOM 901 C C . LEU A 1 107 ? 4.669 -5.537 6.472 1.00 91.75 107 LEU A C 1
ATOM 903 O O . LEU A 1 107 ? 5.328 -6.366 5.841 1.00 91.75 107 LEU A O 1
ATOM 907 N N . SER A 1 108 ? 3.723 -4.793 5.896 1.00 90.75 108 SER A N 1
ATOM 908 C CA . SER A 1 108 ? 3.377 -4.918 4.475 1.00 90.75 108 SER A CA 1
ATOM 909 C C . SER A 1 108 ? 4.532 -4.509 3.572 1.00 90.75 108 SER A C 1
ATOM 911 O O . SER A 1 108 ? 4.775 -5.156 2.552 1.00 90.75 108 SER A O 1
ATOM 913 N N . LEU A 1 109 ? 5.251 -3.442 3.934 1.00 91.12 109 LEU A N 1
ATOM 914 C CA . LEU A 1 109 ? 6.381 -2.945 3.158 1.00 91.12 109 LEU A CA 1
ATOM 915 C C . LEU A 1 109 ? 7.548 -3.933 3.196 1.00 91.12 109 LEU A C 1
ATOM 917 O O . LEU A 1 109 ? 8.042 -4.321 2.137 1.00 91.12 109 LEU A O 1
ATOM 921 N N . SER A 1 110 ? 7.937 -4.399 4.385 1.00 91.38 110 SER A N 1
ATOM 922 C CA . SER A 1 110 ? 9.011 -5.382 4.549 1.00 91.38 110 SER A CA 1
ATOM 923 C C . SER A 1 110 ? 8.724 -6.668 3.774 1.00 91.38 110 SER A C 1
ATOM 925 O O . SER A 1 110 ? 9.563 -7.109 2.990 1.00 91.38 110 SER A O 1
ATOM 927 N N . LEU A 1 111 ? 7.520 -7.236 3.914 1.00 90.06 111 LEU A N 1
ATOM 928 C CA . LEU A 1 111 ? 7.138 -8.448 3.183 1.00 90.06 111 LEU A CA 1
ATOM 929 C C . LEU A 1 111 ? 7.067 -8.225 1.672 1.00 90.06 111 LEU A C 1
ATOM 931 O O . LEU A 1 111 ? 7.405 -9.126 0.905 1.00 90.06 111 LEU A O 1
ATOM 935 N N . SER A 1 112 ? 6.657 -7.036 1.226 1.00 89.62 112 SER A N 1
ATOM 936 C CA . SER A 1 112 ? 6.634 -6.716 -0.200 1.00 89.62 112 SER A CA 1
ATOM 937 C C . SER A 1 112 ? 8.032 -6.675 -0.809 1.00 89.62 112 SER A C 1
ATOM 939 O O . SER A 1 112 ? 8.250 -7.256 -1.872 1.00 89.62 112 SER A O 1
ATOM 941 N N . ILE A 1 113 ? 8.980 -6.035 -0.119 1.00 89.31 113 ILE A N 1
ATOM 942 C CA . ILE A 1 113 ? 10.384 -5.975 -0.538 1.00 89.31 113 ILE A CA 1
ATOM 943 C C . ILE A 1 113 ? 10.951 -7.394 -0.616 1.00 89.31 113 ILE A C 1
ATOM 945 O O . ILE A 1 113 ? 11.480 -7.780 -1.657 1.00 89.31 113 ILE A O 1
ATOM 949 N N . VAL A 1 114 ? 10.759 -8.202 0.433 1.00 90.50 114 VAL A N 1
ATOM 950 C CA . VAL A 1 114 ? 11.202 -9.606 0.448 1.00 90.50 114 VAL A CA 1
ATOM 951 C C . VAL A 1 114 ? 10.577 -10.398 -0.699 1.00 90.50 114 VAL A C 1
ATOM 953 O O . VAL A 1 114 ? 11.267 -11.177 -1.340 1.00 90.50 114 VAL A O 1
ATOM 956 N N . ARG A 1 115 ? 9.297 -10.187 -1.016 1.00 87.19 115 ARG A N 1
ATOM 957 C CA . ARG A 1 115 ? 8.637 -10.896 -2.120 1.00 87.19 115 ARG A CA 1
ATOM 958 C C . ARG A 1 115 ? 9.194 -10.507 -3.489 1.00 87.19 115 ARG A C 1
ATOM 960 O O . ARG A 1 115 ? 9.346 -11.374 -4.343 1.00 87.19 115 ARG A O 1
ATOM 967 N N . VAL A 1 116 ? 9.437 -9.219 -3.721 1.00 87.19 116 VAL A N 1
ATOM 968 C CA . VAL A 1 116 ? 9.901 -8.721 -5.024 1.00 87.19 116 VAL A CA 1
ATOM 969 C C . VAL A 1 116 ? 11.352 -9.128 -5.263 1.00 87.19 116 VAL A C 1
ATOM 971 O O . VAL A 1 116 ? 11.647 -9.671 -6.319 1.00 87.19 116 VAL A O 1
ATOM 974 N N . PHE A 1 117 ? 12.234 -8.927 -4.282 1.00 83.38 117 PHE A N 1
ATOM 975 C CA . PHE A 1 117 ? 13.659 -9.247 -4.416 1.00 83.38 117 PHE A CA 1
ATOM 976 C C . PHE A 1 117 ? 13.985 -10.717 -4.135 1.00 83.38 117 PHE A C 1
ATOM 978 O O . PHE A 1 117 ? 14.875 -11.274 -4.761 1.00 83.38 117 PHE A O 1
ATOM 985 N N . GLY A 1 118 ? 13.255 -11.377 -3.238 1.00 77.00 118 GLY A N 1
ATOM 986 C CA . GLY A 1 118 ? 13.424 -12.806 -2.965 1.00 77.00 118 GLY A CA 1
ATOM 987 C C . GLY A 1 118 ? 12.855 -13.712 -4.057 1.00 77.00 118 GLY A C 1
ATOM 988 O O . GLY A 1 118 ? 13.270 -14.856 -4.149 1.00 77.00 118 GLY A O 1
ATOM 989 N N . GLY A 1 119 ? 11.937 -13.216 -4.896 1.00 60.06 119 GLY A N 1
ATOM 990 C CA . GLY A 1 119 ? 11.489 -13.912 -6.109 1.00 60.06 119 GLY A CA 1
ATOM 991 C C . GLY A 1 119 ? 12.369 -13.664 -7.343 1.00 60.06 119 GLY A C 1
ATOM 992 O O . GLY A 1 119 ? 12.047 -14.179 -8.409 1.00 60.06 119 GLY A O 1
ATOM 993 N N . LEU A 1 120 ? 13.419 -12.841 -7.214 1.00 50.38 120 LEU A N 1
ATOM 994 C CA . LEU A 1 120 ? 14.422 -12.556 -8.250 1.00 50.38 120 LEU A CA 1
ATOM 995 C C . LEU A 1 120 ? 15.695 -13.421 -8.111 1.00 50.38 120 LEU A C 1
ATOM 997 O O . LEU A 1 120 ? 16.562 -13.325 -8.976 1.00 50.38 120 LEU A O 1
ATOM 1001 N N . ASN A 1 121 ? 15.796 -14.242 -7.056 1.00 40.75 121 ASN A N 1
ATOM 1002 C CA . ASN A 1 121 ? 16.816 -15.287 -6.879 1.00 40.75 121 ASN A CA 1
ATOM 1003 C C . ASN A 1 121 ? 16.259 -16.651 -7.294 1.00 40.75 121 ASN A C 1
ATOM 1005 O O . ASN A 1 121 ? 17.055 -17.462 -7.813 1.00 40.75 121 ASN A O 1
#